Protein AF-A0A4W3HAQ9-F1 (afdb_monomer)

Sequence (100 aa):
MSPTLHTVPSVSLSLTLLCLSLGALVTQRPRTVTAREGETVTLRCYQNNTKYEAMLWYLQPHQGGLTLIGYGSYSNELSTVYEDKFKSGNAFQMHLYSYL

Nearest PDB structures (foldseek):
  2wbj-assembly1_D  TM=7.819E-01  e=1.281E-01  Homo sapiens
  8ftt-assembly4_D  TM=7.403E-01  e=3.102E-01  synthetic construct
  8ftt-assembly2_B  TM=8.022E-01  e=6.215E-01  synthetic construct
  9g13-assembly1_C  TM=7.287E-01  e=5.142E-01  Lama glama
  8ftt-assembly3_C  TM=6.255E-01  e=3.749E-01  synthetic construct

pLDDT: mean 74.49, std 15.24, range [39.72, 94.31]

Mean predicted aligned error: 12.66 Å

Foldseek 3Di:
DDDDDDDDPPPPPPPPPPPPDPDWDKDKPPPDDDDDPQDADEIEIETADPVDQKDWDWDDDPPGDTDTQWMWGPDVDTDIGGDPVNPPHSHYDYHYDYDD

Structure (mmCIF, N/CA/C/O backbone):
data_AF-A0A4W3HAQ9-F1
#
_entry.id   AF-A0A4W3HAQ9-F1
#
loop_
_atom_site.group_PDB
_atom_site.id
_atom_site.type_symbol
_atom_site.label_atom_id
_atom_site.label_alt_id
_atom_site.label_comp_id
_atom_site.label_asym_id
_atom_site.label_entity_id
_atom_site.label_seq_id
_atom_site.pdbx_PDB_ins_code
_atom_site.Cartn_x
_atom_site.Cartn_y
_atom_site.Cartn_z
_atom_site.occupancy
_atom_site.B_iso_or_equiv
_atom_site.auth_seq_id
_atom_site.auth_comp_id
_atom_site.auth_asym_id
_atom_site.auth_atom_id
_atom_site.pdbx_PDB_model_num
ATOM 1 N N . MET A 1 1 ? -42.503 -4.721 -62.089 1.00 39.72 1 MET A N 1
ATOM 2 C CA . MET A 1 1 ? -41.027 -4.819 -62.143 1.00 39.72 1 MET A CA 1
ATOM 3 C C . MET A 1 1 ? -40.469 -3.785 -61.175 1.00 39.72 1 MET A C 1
ATOM 5 O O . MET A 1 1 ? -40.942 -2.658 -61.183 1.00 39.72 1 MET A O 1
ATOM 9 N N . SER A 1 2 ? -39.625 -4.241 -60.251 1.00 40.38 2 SER A N 1
ATOM 10 C CA . SER A 1 2 ? -39.275 -3.632 -58.956 1.00 40.38 2 SER A CA 1
ATOM 11 C C . SER A 1 2 ? -38.410 -2.364 -59.041 1.00 40.38 2 SER A C 1
ATOM 13 O O . SER A 1 2 ? -37.619 -2.260 -59.976 1.00 40.38 2 SER A O 1
ATOM 15 N N . PRO A 1 3 ? -38.457 -1.446 -58.053 1.00 44.6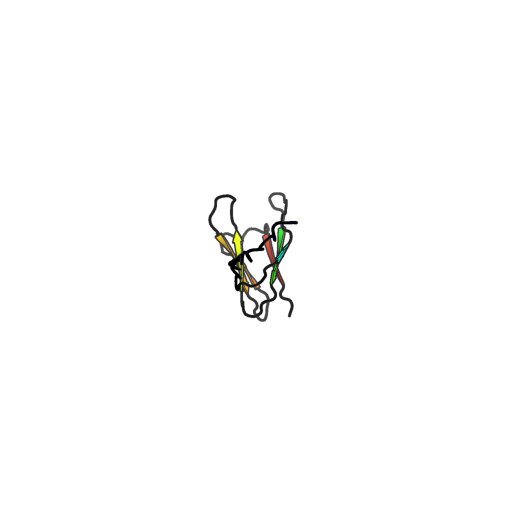9 3 PRO A N 1
ATOM 16 C CA . PRO A 1 3 ? -37.428 -0.425 -57.908 1.00 44.69 3 PRO A CA 1
ATO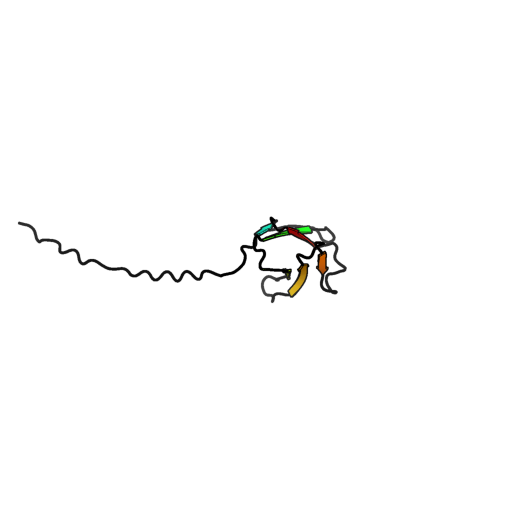M 17 C C . PRO A 1 3 ? -36.175 -1.043 -57.268 1.00 44.69 3 PRO A C 1
ATOM 19 O O . PRO A 1 3 ? -36.255 -1.761 -56.269 1.00 44.69 3 PRO A O 1
ATOM 22 N N . THR A 1 4 ? -35.012 -0.794 -57.863 1.00 49.53 4 THR A N 1
ATOM 23 C CA . THR A 1 4 ? -33.710 -1.217 -57.344 1.00 49.53 4 THR A CA 1
ATOM 24 C C . THR A 1 4 ? -33.334 -0.380 -56.122 1.00 49.53 4 THR A C 1
ATOM 26 O O . THR A 1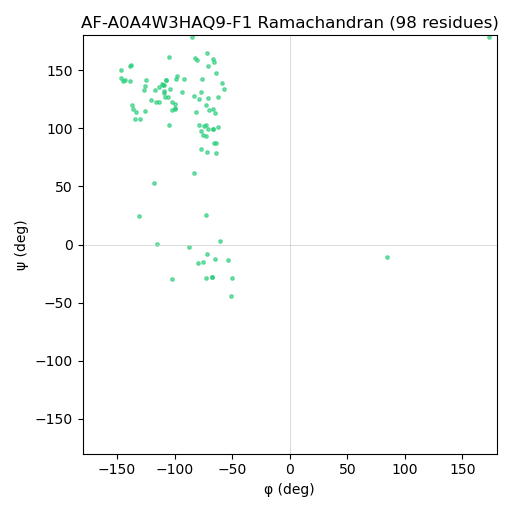 4 ? -33.219 0.842 -56.194 1.00 49.53 4 THR A O 1
ATOM 29 N N . LEU A 1 5 ? -33.146 -1.050 -54.984 1.00 45.94 5 LEU A N 1
ATOM 30 C CA . LEU A 1 5 ? -32.665 -0.454 -53.742 1.00 45.94 5 LEU A CA 1
ATOM 31 C C . LEU A 1 5 ? -31.171 -0.133 -53.892 1.00 45.94 5 LEU A C 1
ATOM 33 O O . LEU A 1 5 ? -30.333 -1.030 -53.825 1.00 45.94 5 LEU A O 1
ATOM 37 N N . HIS A 1 6 ? -30.831 1.136 -54.112 1.00 44.00 6 HIS A N 1
ATOM 38 C CA . HIS A 1 6 ? -29.443 1.584 -54.049 1.00 44.00 6 HIS A CA 1
ATOM 39 C C . HIS A 1 6 ? -29.040 1.751 -52.581 1.00 44.00 6 HIS A C 1
ATOM 41 O O . HIS A 1 6 ? -29.414 2.714 -51.913 1.00 44.00 6 HIS A O 1
ATOM 47 N N . THR A 1 7 ? -28.291 0.777 -52.071 1.00 50.41 7 THR A N 1
ATOM 48 C CA . THR A 1 7 ? -27.615 0.825 -50.775 1.00 50.41 7 THR A CA 1
ATOM 49 C C . THR A 1 7 ? -26.547 1.917 -50.796 1.00 50.41 7 THR A C 1
ATOM 51 O O . THR A 1 7 ? -25.550 1.816 -51.506 1.00 50.41 7 THR A O 1
ATOM 54 N N . VAL A 1 8 ? -26.741 2.971 -50.003 1.00 57.47 8 VAL A N 1
ATOM 55 C CA . VAL A 1 8 ? -25.684 3.945 -49.703 1.00 57.47 8 VAL A CA 1
ATOM 56 C C . VAL A 1 8 ? -24.782 3.322 -48.630 1.00 57.47 8 VAL A C 1
ATOM 58 O O . VAL A 1 8 ? -25.304 2.925 -47.586 1.00 57.47 8 VAL A O 1
ATOM 61 N N . PRO A 1 9 ? -23.456 3.203 -48.822 1.00 48.59 9 PRO A N 1
ATOM 62 C CA . PRO A 1 9 ? -22.587 2.700 -47.770 1.00 48.59 9 PRO A CA 1
ATOM 63 C C . PRO A 1 9 ? -22.419 3.799 -46.716 1.00 48.59 9 PRO A C 1
ATOM 65 O O . PRO A 1 9 ? -21.673 4.757 -46.909 1.00 48.59 9 PRO A O 1
ATOM 68 N N . SER A 1 10 ? -23.132 3.689 -45.593 1.00 58.28 10 SER A N 1
ATOM 69 C CA . SER A 1 10 ? -22.869 4.539 -44.433 1.00 58.28 10 SER A CA 1
ATOM 70 C C . SER A 1 10 ? -21.546 4.100 -43.806 1.00 58.28 10 SER A C 1
ATOM 72 O O . SER A 1 10 ? -21.488 3.113 -43.070 1.00 58.28 10 SER A O 1
ATOM 74 N N . VAL A 1 11 ? -20.465 4.814 -44.103 1.00 54.28 11 VAL A N 1
ATOM 75 C CA . VAL A 1 11 ? -19.197 4.635 -43.394 1.00 54.28 11 VAL A CA 1
ATOM 76 C C . VAL A 1 11 ? -19.352 5.299 -42.027 1.00 54.28 11 VAL A C 1
ATOM 78 O O . VAL A 1 11 ? -19.184 6.506 -41.883 1.00 54.28 11 VAL A O 1
ATOM 81 N N . SER A 1 12 ? -19.736 4.518 -41.017 1.00 64.12 12 SER A N 1
ATOM 82 C CA . SER A 1 12 ? -19.685 4.972 -39.628 1.00 64.12 12 SER A CA 1
ATOM 83 C C . SER A 1 12 ? -18.234 4.901 -39.159 1.00 64.12 12 SER A C 1
ATOM 85 O O . SER A 1 12 ? -17.731 3.838 -38.797 1.00 64.12 12 SER A O 1
ATOM 87 N N . LEU A 1 13 ? -17.539 6.038 -39.200 1.00 46.25 13 LEU A N 1
ATOM 88 C CA . LEU A 1 13 ? -16.224 6.178 -38.587 1.00 46.25 13 LEU A CA 1
ATOM 89 C C . LEU A 1 13 ? -16.425 6.339 -37.072 1.00 46.25 13 LEU A C 1
ATOM 91 O O . LEU A 1 13 ? -16.486 7.445 -36.540 1.00 46.25 13 LEU A O 1
ATOM 95 N N . SER A 1 14 ? -16.604 5.220 -36.373 1.00 62.75 14 SER A N 1
ATOM 96 C CA . SER A 1 14 ? -16.657 5.216 -34.912 1.00 62.75 14 SER A CA 1
ATOM 97 C C . SER A 1 14 ? -15.244 5.441 -34.377 1.00 62.75 14 SER A C 1
ATOM 99 O O . SER A 1 14 ? -14.463 4.502 -34.244 1.00 62.75 14 SER A O 1
ATOM 101 N N . LEU A 1 15 ? -14.890 6.698 -34.102 1.00 52.69 15 LEU A N 1
ATOM 102 C CA . LEU A 1 15 ? -13.657 7.045 -33.401 1.00 52.69 15 LEU A CA 1
ATOM 103 C C . LEU A 1 15 ? -13.813 6.648 -31.926 1.00 52.69 15 LEU A C 1
ATOM 105 O O . LEU A 1 15 ? -14.121 7.474 -31.068 1.00 52.69 15 LEU A O 1
ATOM 109 N N . THR A 1 16 ? -13.644 5.363 -31.617 1.00 60.09 16 THR A N 1
ATOM 110 C CA . THR A 1 16 ? -13.451 4.923 -30.235 1.00 60.09 16 THR A CA 1
ATOM 111 C C . THR A 1 16 ? -12.111 5.469 -29.773 1.00 60.09 16 THR A C 1
ATOM 113 O O . THR A 1 16 ? -11.061 4.914 -30.101 1.00 60.09 16 THR A O 1
ATOM 116 N N . LEU A 1 17 ? -12.145 6.582 -29.039 1.00 57.75 17 LEU A N 1
ATOM 117 C CA . LEU A 1 17 ? -10.997 7.093 -28.308 1.00 57.75 17 LEU A CA 1
ATOM 118 C C . LEU A 1 17 ? -10.643 6.058 -27.233 1.00 57.75 17 LEU A C 1
ATOM 120 O O . LEU A 1 17 ? -11.137 6.097 -26.108 1.00 57.75 17 LEU A O 1
ATOM 124 N N . LEU A 1 18 ? -9.820 5.081 -27.606 1.00 57.72 18 LEU A N 1
ATOM 125 C CA . LEU A 1 18 ? -9.122 4.223 -26.666 1.00 57.72 18 LEU A CA 1
ATOM 126 C C . LEU A 1 18 ? -8.147 5.127 -25.914 1.00 57.72 18 LEU A C 1
ATOM 128 O O . LEU A 1 18 ? -6.997 5.293 -26.314 1.00 57.72 18 LEU A O 1
ATOM 132 N N . CYS A 1 19 ? -8.618 5.738 -24.826 1.00 55.31 19 CYS A N 1
ATOM 133 C CA . CYS A 1 19 ? -7.744 6.232 -23.773 1.00 55.31 19 CYS A CA 1
ATOM 134 C C . CYS A 1 19 ? -7.040 5.016 -23.160 1.00 55.31 19 CYS A C 1
ATOM 136 O O . CYS A 1 19 ? -7.438 4.498 -22.119 1.00 55.31 19 CYS A O 1
ATOM 138 N N . LEU A 1 20 ? -6.014 4.523 -23.851 1.00 58.69 20 LEU A N 1
ATOM 139 C CA . LEU A 1 20 ? -5.062 3.567 -23.320 1.00 58.69 20 LEU A CA 1
ATOM 140 C C . LEU A 1 20 ? -4.288 4.309 -22.234 1.00 58.69 20 LEU A C 1
ATOM 142 O O . LEU A 1 20 ? -3.401 5.108 -22.527 1.00 58.69 20 LEU A O 1
ATOM 146 N N . SER A 1 21 ? -4.652 4.101 -20.971 1.00 61.72 21 SER A N 1
ATOM 147 C CA . SER A 1 21 ? -3.801 4.538 -19.873 1.00 61.72 21 SER A CA 1
ATOM 148 C C . SER A 1 21 ? -2.515 3.703 -19.916 1.00 61.72 21 SER A C 1
ATOM 150 O O . SER A 1 21 ? -2.547 2.486 -19.760 1.00 61.72 21 SER A O 1
ATOM 152 N N . LEU A 1 22 ? -1.360 4.343 -20.136 1.00 65.69 22 LEU A N 1
ATOM 153 C CA . LEU A 1 22 ? -0.031 3.699 -20.143 1.00 65.69 22 LEU A CA 1
ATOM 154 C C . LEU A 1 22 ? 0.462 3.299 -18.728 1.00 65.69 22 LEU A C 1
ATOM 156 O O . LEU A 1 22 ? 1.664 3.236 -18.474 1.00 65.69 22 LEU A O 1
ATOM 160 N N . GLY A 1 23 ? -0.448 3.073 -17.778 1.00 74.50 23 GLY A N 1
ATOM 161 C CA . GLY A 1 23 ? -0.106 2.735 -16.395 1.00 74.50 23 GLY A CA 1
ATOM 162 C C . GLY A 1 23 ? 0.204 1.250 -16.200 1.00 74.50 23 GLY A C 1
ATOM 163 O O . GLY A 1 23 ? -0.206 0.404 -16.995 1.00 74.50 23 GLY A O 1
ATOM 164 N N . ALA A 1 24 ? 0.897 0.910 -15.108 1.00 82.00 24 ALA A N 1
ATOM 165 C CA . ALA A 1 24 ? 0.933 -0.475 -14.644 1.00 82.00 24 ALA A CA 1
ATOM 166 C C . ALA A 1 24 ? -0.485 -0.969 -14.340 1.00 82.00 24 ALA A C 1
ATOM 168 O O . ALA A 1 24 ? -1.281 -0.265 -13.716 1.00 82.00 24 ALA A O 1
ATOM 169 N N . LEU A 1 25 ? -0.776 -2.213 -14.723 1.00 86.19 25 LEU A N 1
ATOM 170 C CA . LEU A 1 25 ? -1.948 -2.900 -14.205 1.00 86.19 25 LEU A CA 1
ATOM 171 C C . LEU A 1 25 ? -1.701 -3.231 -12.731 1.00 86.19 25 LEU A C 1
ATOM 173 O O . LEU A 1 25 ? -0.823 -4.031 -12.405 1.00 86.19 25 LEU A O 1
ATOM 177 N N . VAL A 1 26 ? -2.501 -2.626 -11.859 1.00 85.44 26 VAL A N 1
ATOM 178 C CA . VAL A 1 26 ? -2.435 -2.814 -10.411 1.00 85.44 26 VAL A CA 1
ATOM 179 C C . VAL A 1 26 ? -3.648 -3.621 -9.954 1.00 85.44 26 VAL A C 1
ATOM 181 O O . VAL A 1 26 ? -4.790 -3.273 -10.249 1.00 85.44 26 VAL A O 1
ATOM 184 N N . THR A 1 27 ? -3.413 -4.714 -9.229 1.00 89.19 27 THR A N 1
ATOM 185 C CA . THR A 1 27 ? -4.466 -5.561 -8.655 1.00 89.19 27 THR A CA 1
ATOM 186 C C . THR A 1 27 ? -4.395 -5.522 -7.136 1.00 89.19 27 THR A C 1
ATOM 188 O O . THR A 1 27 ? -3.388 -5.919 -6.559 1.00 89.19 27 THR A O 1
ATOM 191 N N . GLN A 1 28 ? -5.484 -5.118 -6.481 1.00 88.75 28 GLN A N 1
ATOM 192 C CA . GLN A 1 28 ? -5.596 -5.117 -5.020 1.00 88.75 28 GLN A CA 1
ATOM 193 C C . GLN A 1 28 ? -6.535 -6.219 -4.516 1.00 88.75 28 GLN A C 1
ATOM 195 O O . GLN A 1 28 ? -7.573 -6.502 -5.127 1.00 88.75 28 GLN A O 1
ATOM 200 N N . ARG A 1 29 ? -6.170 -6.854 -3.396 1.00 89.38 29 ARG A N 1
ATOM 201 C CA . ARG A 1 29 ? -6.976 -7.874 -2.710 1.00 89.38 29 ARG A CA 1
ATOM 202 C C . ARG A 1 29 ? -6.855 -7.764 -1.179 1.00 89.38 29 ARG A C 1
ATOM 204 O O . ARG A 1 29 ? -5.740 -7.596 -0.694 1.00 89.38 29 ARG A O 1
ATOM 211 N N . PRO A 1 30 ? -7.946 -7.981 -0.424 1.00 91.12 30 PRO A N 1
ATOM 212 C CA . PRO A 1 30 ? -9.331 -8.057 -0.901 1.00 91.12 30 PRO A CA 1
ATOM 213 C C . PRO A 1 30 ? -9.832 -6.703 -1.442 1.00 91.12 30 PRO A C 1
ATOM 215 O O . PRO A 1 30 ? -9.263 -5.660 -1.143 1.00 91.12 30 PRO A O 1
ATOM 218 N N . ARG A 1 31 ? -10.892 -6.719 -2.266 1.00 88.12 31 ARG A N 1
ATOM 219 C CA . ARG A 1 31 ? -11.527 -5.487 -2.794 1.00 88.12 31 ARG A CA 1
ATOM 220 C C . ARG A 1 31 ? -12.324 -4.736 -1.732 1.00 88.12 31 ARG A C 1
ATOM 222 O O . ARG A 1 31 ? -12.494 -3.527 -1.813 1.0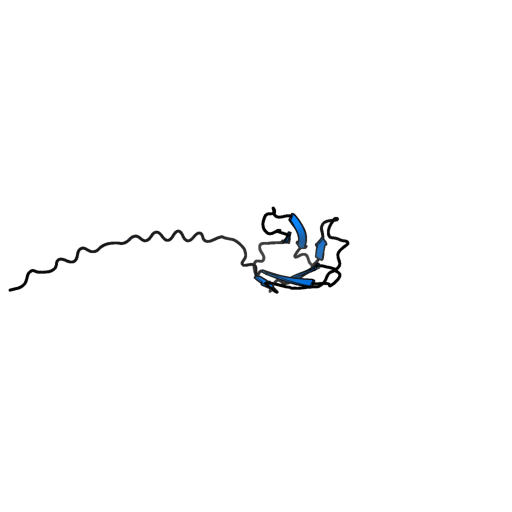0 88.12 31 ARG A O 1
ATOM 229 N N . THR A 1 32 ? -12.843 -5.475 -0.763 1.00 90.12 32 THR A N 1
ATOM 230 C CA . THR A 1 32 ? -13.626 -4.952 0.347 1.00 90.12 32 THR A CA 1
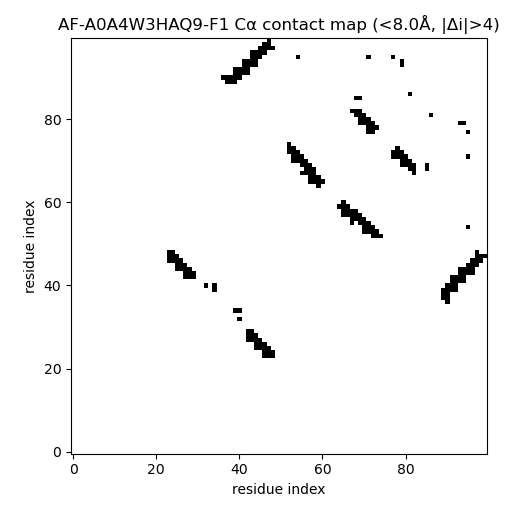ATOM 231 C C . THR A 1 32 ? -13.302 -5.796 1.561 1.00 90.12 32 THR A C 1
ATOM 233 O O . THR A 1 32 ? -13.133 -7.011 1.453 1.00 90.12 32 THR A O 1
ATOM 236 N N . VAL A 1 33 ? -13.192 -5.142 2.704 1.00 90.44 33 VAL A N 1
ATOM 237 C CA . VAL A 1 33 ? -12.912 -5.772 3.985 1.00 90.44 33 VAL A CA 1
ATOM 238 C C . VAL A 1 33 ? -13.779 -5.109 5.041 1.00 90.44 33 VAL A C 1
ATOM 240 O O . VAL A 1 33 ? -13.996 -3.899 5.007 1.00 90.44 33 VAL A O 1
ATOM 243 N N . THR A 1 34 ? -14.290 -5.915 5.960 1.00 91.44 34 THR A N 1
ATOM 244 C CA . THR A 1 34 ? -14.992 -5.453 7.152 1.00 91.44 34 THR A CA 1
ATOM 245 C C . THR A 1 34 ? -14.216 -5.987 8.339 1.00 91.44 34 THR A C 1
ATOM 247 O O . THR A 1 34 ? -13.975 -7.189 8.415 1.00 91.44 34 THR A O 1
ATOM 250 N N . ALA A 1 35 ? -13.797 -5.091 9.221 1.00 88.50 35 ALA A N 1
ATOM 251 C CA . ALA A 1 35 ? -13.015 -5.406 10.406 1.00 88.50 35 ALA A CA 1
ATOM 252 C C . ALA A 1 35 ? -13.541 -4.583 11.582 1.00 88.50 35 ALA A C 1
ATOM 254 O O . ALA A 1 35 ? -14.136 -3.516 11.389 1.00 88.50 35 ALA A O 1
ATOM 255 N N . ARG A 1 36 ? -13.352 -5.095 12.793 1.00 90.62 36 ARG A N 1
ATOM 256 C CA . ARG A 1 36 ? -13.647 -4.378 14.033 1.00 90.62 36 ARG A CA 1
ATOM 257 C C . ARG A 1 36 ? -12.506 -3.427 14.364 1.00 90.62 36 ARG A C 1
ATOM 259 O O . ARG A 1 36 ? -11.373 -3.596 13.917 1.00 90.62 36 ARG A O 1
ATOM 266 N N . GLU A 1 37 ? -12.809 -2.421 15.171 1.00 86.00 37 GLU A N 1
ATOM 267 C CA . GLU A 1 37 ? -11.777 -1.530 15.688 1.00 86.00 37 GLU A CA 1
ATOM 268 C C . GLU A 1 37 ? -10.712 -2.331 16.454 1.00 86.00 37 GLU A C 1
ATOM 270 O O . GLU A 1 37 ? -11.033 -3.221 17.242 1.00 86.00 37 GLU A O 1
ATOM 275 N N . GLY A 1 38 ? -9.440 -2.035 16.183 1.00 83.62 38 GLY A N 1
ATOM 276 C CA . GLY A 1 38 ? -8.295 -2.743 16.758 1.00 83.62 38 GLY A CA 1
ATOM 277 C C . GLY A 1 38 ? -7.882 -4.022 16.021 1.00 83.62 38 GLY A C 1
ATOM 278 O O . GLY A 1 38 ? -6.798 -4.535 16.295 1.00 83.62 38 GLY A O 1
ATOM 279 N N . GLU A 1 39 ? -8.676 -4.524 15.069 1.00 86.12 39 GLU A N 1
ATOM 280 C CA . GLU A 1 39 ? -8.268 -5.655 14.232 1.00 86.12 39 GLU A CA 1
ATOM 281 C C . GLU A 1 39 ? -7.273 -5.224 13.149 1.00 86.12 39 GLU A C 1
ATOM 283 O O . GLU A 1 39 ? -7.389 -4.161 12.535 1.00 86.12 39 GLU A O 1
ATOM 288 N N . THR A 1 40 ? -6.298 -6.091 12.886 1.00 84.81 40 THR A N 1
ATOM 289 C CA . THR A 1 40 ? -5.355 -5.925 11.781 1.00 84.81 40 THR A CA 1
ATOM 290 C C . THR A 1 40 ? -5.962 -6.431 10.483 1.00 84.81 40 THR A C 1
ATOM 292 O O . THR A 1 40 ? -6.381 -7.584 10.378 1.00 84.81 40 THR A O 1
ATOM 295 N N . VAL A 1 41 ? -5.925 -5.588 9.457 1.00 85.56 41 VAL A N 1
ATOM 296 C CA . VAL A 1 41 ? -6.309 -5.944 8.096 1.00 85.56 41 VAL A CA 1
ATOM 297 C C . VAL A 1 41 ? -5.078 -6.008 7.209 1.00 85.56 41 VAL A C 1
ATOM 299 O O . VAL A 1 41 ? -4.287 -5.071 7.160 1.00 85.56 41 VAL A O 1
ATOM 302 N N . THR A 1 42 ? -4.946 -7.078 6.429 1.00 86.25 42 THR A N 1
ATOM 303 C CA . THR A 1 42 ? -3.918 -7.162 5.387 1.00 86.25 42 THR A CA 1
ATOM 304 C C . THR A 1 42 ? -4.517 -6.843 4.022 1.00 86.25 42 THR A C 1
ATOM 306 O O . THR A 1 42 ? -5.364 -7.585 3.516 1.00 86.25 42 THR A O 1
ATOM 309 N N . LEU A 1 43 ? -4.028 -5.776 3.392 1.00 85.69 43 LEU A N 1
ATOM 310 C CA . LEU A 1 43 ? -4.291 -5.469 1.990 1.00 85.69 43 LEU A CA 1
ATOM 311 C C . LEU A 1 43 ? -3.056 -5.825 1.164 1.00 85.69 43 LEU A C 1
ATOM 313 O O . LEU A 1 43 ? -1.917 -5.509 1.511 1.00 85.69 43 LEU A O 1
ATOM 317 N N . ARG A 1 44 ? -3.289 -6.503 0.048 1.00 86.06 44 ARG A N 1
ATOM 318 C CA . ARG A 1 44 ? -2.247 -6.946 -0.873 1.00 86.06 44 ARG A CA 1
ATOM 319 C C . ARG A 1 44 ? -2.399 -6.207 -2.177 1.00 86.06 44 ARG A C 1
ATOM 321 O O . ARG A 1 44 ? -3.510 -6.100 -2.698 1.00 86.06 44 ARG A O 1
ATOM 328 N N . CYS A 1 45 ? -1.283 -5.740 -2.706 1.00 84.56 45 CYS A N 1
ATOM 329 C CA . CYS A 1 45 ? -1.241 -5.119 -4.012 1.00 84.56 45 CYS A CA 1
ATOM 330 C C . CYS A 1 45 ? -0.201 -5.816 -4.885 1.00 84.56 45 CYS A C 1
ATOM 332 O O . CYS A 1 45 ? 0.890 -6.162 -4.426 1.00 84.56 45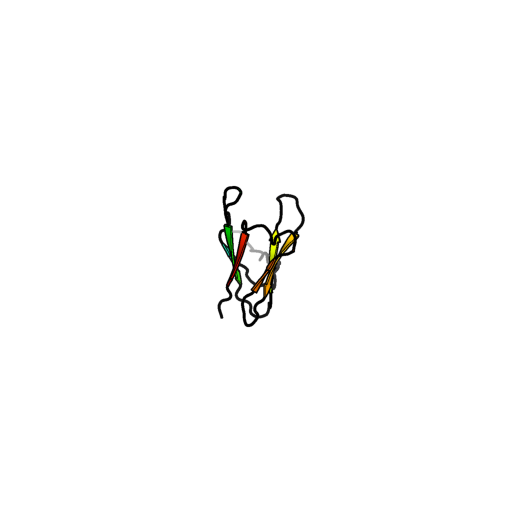 CYS A O 1
ATOM 334 N N . TYR A 1 46 ? -0.588 -6.050 -6.131 1.00 83.44 46 TYR A N 1
ATOM 335 C CA . TYR A 1 46 ? 0.172 -6.787 -7.125 1.00 83.44 46 TYR A CA 1
ATOM 336 C C . TYR A 1 46 ? 0.302 -5.931 -8.373 1.00 83.44 46 TYR A C 1
ATOM 338 O O . TYR A 1 46 ? -0.696 -5.398 -8.865 1.00 83.44 46 TYR A O 1
ATOM 346 N N . GLN A 1 47 ? 1.511 -5.845 -8.910 1.00 82.94 47 GLN A N 1
ATOM 347 C CA . GLN A 1 47 ? 1.767 -5.201 -10.191 1.00 82.94 47 GLN A CA 1
ATOM 348 C C . GLN A 1 47 ? 2.918 -5.929 -10.894 1.00 82.94 47 GLN A C 1
ATOM 350 O O . GLN A 1 47 ? 3.844 -6.401 -10.236 1.00 82.94 47 GLN A O 1
ATOM 355 N N . ASN A 1 48 ? 2.839 -6.058 -12.218 1.00 79.00 48 ASN A N 1
ATOM 356 C CA . ASN A 1 48 ? 3.841 -6.762 -13.028 1.00 79.00 48 ASN A CA 1
ATOM 357 C C . ASN A 1 48 ? 4.505 -5.808 -14.028 1.00 79.00 48 ASN A C 1
ATOM 359 O O . ASN A 1 48 ? 4.467 -6.014 -15.240 1.00 79.00 48 ASN A O 1
ATOM 363 N N . ASN A 1 49 ? 5.021 -4.689 -13.526 1.00 79.38 49 ASN A N 1
ATOM 364 C CA . ASN A 1 49 ? 5.763 -3.733 -14.327 1.00 79.38 49 ASN A CA 1
ATOM 365 C C . ASN A 1 49 ? 7.034 -3.316 -13.582 1.00 79.38 49 ASN A C 1
ATOM 367 O O . ASN A 1 49 ? 7.008 -2.575 -12.601 1.00 79.38 49 ASN A O 1
ATOM 371 N N . THR A 1 50 ? 8.165 -3.796 -14.085 1.00 77.31 50 THR A N 1
ATOM 372 C CA . THR A 1 50 ? 9.498 -3.577 -13.515 1.00 77.31 50 THR A CA 1
ATOM 373 C C . THR A 1 50 ? 10.016 -2.151 -13.696 1.00 77.31 50 THR A C 1
ATOM 375 O O . THR A 1 50 ? 11.035 -1.801 -13.113 1.00 77.31 50 THR A O 1
ATOM 378 N N . LYS A 1 51 ? 9.324 -1.305 -14.473 1.00 82.31 51 LYS A N 1
ATOM 379 C CA . LYS A 1 51 ? 9.688 0.111 -14.645 1.00 82.31 51 LYS A CA 1
ATOM 380 C C . LYS A 1 51 ? 9.335 0.973 -13.434 1.00 82.31 51 LYS A C 1
ATOM 382 O O . LYS A 1 51 ? 9.789 2.110 -13.364 1.00 82.31 51 LYS A O 1
ATOM 387 N N . TYR A 1 52 ? 8.492 0.479 -12.528 1.00 80.38 52 TYR A N 1
ATOM 388 C CA . TYR A 1 52 ? 8.107 1.207 -11.325 1.00 80.38 52 TYR A CA 1
ATOM 389 C C . TYR A 1 52 ? 8.869 0.661 -10.122 1.00 80.38 52 TYR A C 1
ATOM 391 O O . TYR A 1 52 ? 8.680 -0.483 -9.718 1.00 80.38 52 TYR A O 1
ATOM 399 N N . GLU A 1 53 ? 9.704 1.512 -9.538 1.00 80.94 53 GLU A N 1
ATOM 400 C CA . GLU A 1 53 ? 10.552 1.174 -8.389 1.00 80.94 53 GLU A CA 1
ATOM 401 C C . GLU A 1 53 ? 9.785 1.202 -7.064 1.00 80.94 53 GLU A C 1
ATOM 403 O O . GLU A 1 53 ? 10.234 0.636 -6.071 1.00 80.94 53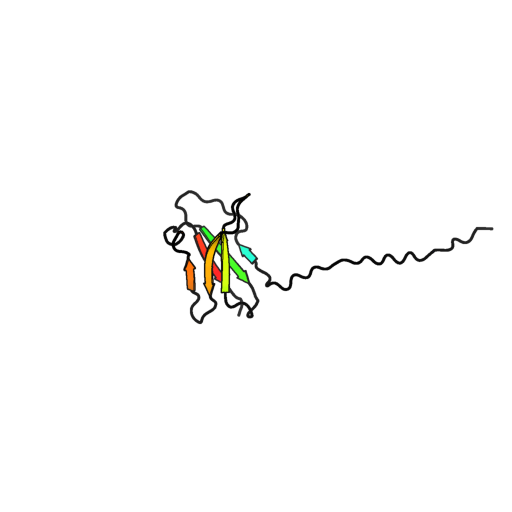 GLU A O 1
ATOM 408 N N . ALA A 1 54 ? 8.603 1.822 -7.046 1.00 81.62 54 ALA A N 1
ATOM 409 C CA . ALA A 1 54 ? 7.792 1.961 -5.850 1.00 81.62 54 ALA A CA 1
ATOM 410 C C . ALA A 1 54 ? 6.305 1.720 -6.118 1.00 81.62 54 ALA A C 1
ATOM 412 O O . ALA A 1 54 ? 5.790 1.944 -7.215 1.00 81.62 54 ALA A O 1
ATOM 413 N N . MET A 1 55 ? 5.602 1.306 -5.068 1.00 84.69 55 MET A N 1
ATOM 414 C CA . MET A 1 55 ? 4.152 1.187 -5.037 1.00 84.69 55 MET A CA 1
ATOM 415 C C . MET A 1 55 ? 3.609 1.976 -3.851 1.00 84.69 55 MET A C 1
ATOM 417 O O . MET A 1 55 ? 3.887 1.672 -2.691 1.00 84.69 55 MET A O 1
ATOM 421 N N . LEU A 1 56 ? 2.850 3.017 -4.175 1.00 87.69 56 LEU A N 1
ATOM 422 C CA . LEU A 1 56 ? 2.295 3.966 -3.220 1.00 87.69 56 LEU A CA 1
ATOM 423 C C . LEU A 1 56 ? 0.905 3.509 -2.777 1.00 87.69 56 LEU A C 1
ATOM 425 O O . LEU A 1 56 ? 0.116 3.019 -3.588 1.00 87.69 56 LEU A O 1
ATOM 429 N N . TRP A 1 57 ? 0.587 3.718 -1.506 1.00 88.94 57 TRP A N 1
ATOM 430 C CA . TRP A 1 57 ? -0.721 3.427 -0.943 1.00 88.94 57 TRP A CA 1
ATOM 431 C C . TRP A 1 57 ? -1.385 4.705 -0.456 1.00 88.94 57 TRP A C 1
ATOM 433 O O . TRP A 1 57 ? -0.784 5.503 0.263 1.00 88.94 57 TRP A O 1
ATOM 443 N N . TYR A 1 58 ? -2.652 4.872 -0.821 1.00 90.44 58 TYR A N 1
ATOM 444 C CA . TYR A 1 58 ? -3.445 6.042 -0.475 1.00 90.44 58 TYR A CA 1
ATOM 445 C C . TYR A 1 58 ? -4.732 5.636 0.235 1.00 90.4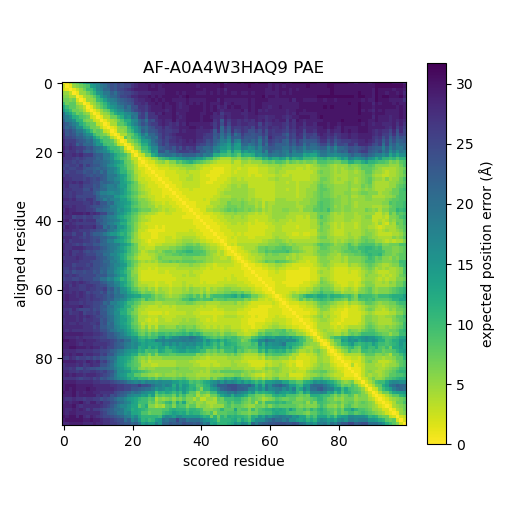4 58 TYR A C 1
ATOM 447 O O . TYR A 1 58 ? -5.390 4.669 -0.148 1.00 90.44 58 TYR A O 1
ATOM 455 N N . LEU A 1 59 ? -5.110 6.423 1.237 1.00 89.56 59 LEU A N 1
ATOM 456 C CA . LEU A 1 59 ? -6.432 6.402 1.844 1.00 89.56 59 LEU A CA 1
ATOM 457 C C . LEU A 1 59 ? -7.309 7.447 1.154 1.00 89.56 59 LEU A C 1
ATOM 459 O O . LEU A 1 59 ? -6.905 8.606 1.023 1.00 89.56 59 LEU A O 1
ATOM 463 N N . GLN A 1 60 ? -8.517 7.043 0.759 1.00 91.88 60 GLN A N 1
ATOM 464 C CA . GLN A 1 60 ? -9.522 7.938 0.193 1.00 91.88 60 GLN A CA 1
ATOM 465 C C . GLN A 1 60 ? -10.876 7.758 0.894 1.00 91.88 60 GLN A C 1
ATOM 467 O O . GLN A 1 60 ? -11.553 6.751 0.681 1.00 91.88 60 GLN A O 1
ATOM 472 N N . PRO A 1 61 ? -11.304 8.722 1.721 1.00 90.31 61 PRO A N 1
ATOM 473 C CA . PRO A 1 61 ? -12.680 8.784 2.210 1.00 90.31 61 PRO A CA 1
ATOM 474 C C . PRO A 1 61 ? -13.673 9.052 1.065 1.00 90.31 61 PRO A C 1
ATOM 476 O O . PRO A 1 61 ? -13.304 9.665 0.067 1.00 90.31 61 PRO A O 1
ATOM 479 N N . HIS A 1 62 ? -14.949 8.681 1.233 1.00 87.62 62 HIS A N 1
ATOM 480 C CA . HIS A 1 62 ? -16.007 8.793 0.204 1.00 87.62 62 HIS A CA 1
ATOM 481 C C . HIS A 1 62 ? -16.117 10.179 -0.472 1.00 87.62 62 HIS A C 1
ATOM 483 O O . HIS A 1 62 ? -16.516 10.272 -1.627 1.00 87.62 62 HIS A O 1
ATOM 489 N N . GLN A 1 63 ? -15.750 11.256 0.227 1.00 89.19 63 GLN A N 1
ATOM 490 C CA . GLN A 1 63 ? -15.718 12.627 -0.308 1.00 89.19 63 GLN A CA 1
ATOM 491 C C . GLN A 1 63 ? -14.393 13.345 -0.001 1.00 89.19 63 GLN A C 1
ATOM 493 O O . GLN A 1 63 ? -14.343 14.569 0.090 1.00 89.19 63 GLN A O 1
ATOM 498 N N . GLY A 1 64 ? -13.320 12.582 0.214 1.00 91.00 64 GLY A N 1
ATOM 499 C CA . GLY A 1 64 ? 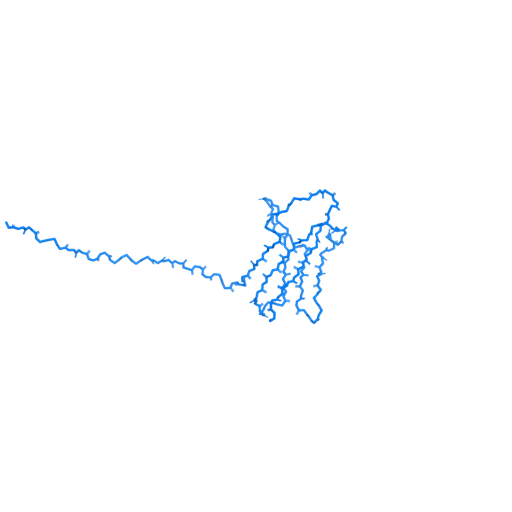-12.009 13.104 0.586 1.00 91.00 64 GLY A CA 1
ATOM 500 C C . GLY A 1 64 ? -11.000 13.091 -0.560 1.00 91.00 64 GLY A C 1
ATOM 501 O O . GLY A 1 64 ? -11.134 12.364 -1.547 1.00 91.00 64 GLY A O 1
ATOM 502 N N . GLY A 1 65 ? -9.945 13.886 -0.388 1.00 94.31 65 GLY A N 1
ATOM 503 C CA . GLY A 1 65 ? -8.741 13.789 -1.206 1.00 94.31 65 GLY A CA 1
ATOM 504 C C . GLY A 1 65 ? -7.922 12.538 -0.881 1.00 94.31 65 GLY A C 1
ATOM 505 O O . GLY A 1 65 ? -8.102 11.899 0.159 1.00 94.31 65 GLY A O 1
ATOM 506 N N . LEU A 1 66 ? -6.989 12.211 -1.774 1.00 93.69 66 LEU A N 1
ATOM 507 C CA . LEU A 1 66 ? -6.026 11.136 -1.556 1.00 93.69 66 LEU A CA 1
ATOM 508 C C . LEU A 1 66 ? -5.017 11.550 -0.484 1.00 93.69 66 LEU A C 1
ATOM 510 O O . LEU A 1 66 ? -4.358 12.581 -0.603 1.00 93.69 66 LEU A O 1
ATOM 514 N N . THR A 1 67 ? -4.870 10.721 0.545 1.00 93.06 67 THR A N 1
ATOM 515 C CA . THR A 1 67 ? -3.833 10.882 1.569 1.00 93.06 67 THR A CA 1
ATOM 516 C C . THR A 1 67 ? -2.855 9.724 1.478 1.00 93.06 67 THR A C 1
ATOM 518 O O . THR A 1 67 ? -3.272 8.575 1.597 1.00 93.06 67 THR A O 1
ATOM 521 N N . LEU A 1 68 ? -1.567 10.012 1.276 1.00 91.19 68 LEU A N 1
ATOM 522 C CA . LEU A 1 68 ? -0.523 8.986 1.292 1.00 91.19 68 LEU A CA 1
ATOM 523 C C . LEU A 1 68 ? -0.470 8.347 2.686 1.00 91.19 68 LEU A C 1
ATOM 525 O O . LEU A 1 68 ? -0.386 9.067 3.684 1.00 91.19 68 LEU A O 1
ATOM 529 N N . ILE A 1 69 ? -0.560 7.016 2.745 1.00 89.81 69 ILE A N 1
ATOM 530 C CA . ILE A 1 69 ? -0.430 6.246 3.994 1.00 89.81 69 ILE A CA 1
ATOM 531 C C . ILE A 1 69 ? 0.941 5.588 4.126 1.00 89.81 69 ILE A C 1
ATOM 533 O O . ILE A 1 69 ? 1.452 5.424 5.233 1.00 89.81 69 ILE A O 1
ATOM 537 N N . GLY A 1 70 ? 1.547 5.248 2.993 1.00 88.12 70 GLY A N 1
ATOM 538 C CA . GLY A 1 70 ? 2.859 4.637 2.932 1.00 88.12 70 GLY A CA 1
ATOM 539 C C . GLY A 1 70 ? 3.211 4.206 1.518 1.00 88.12 70 GLY A C 1
ATOM 540 O O . GLY A 1 70 ? 2.420 4.345 0.581 1.00 88.12 70 GLY A O 1
ATOM 541 N N . TYR A 1 71 ? 4.404 3.657 1.370 1.00 86.00 71 TYR A N 1
ATOM 542 C CA . TYR A 1 71 ? 4.905 3.149 0.106 1.00 86.00 71 TYR A CA 1
ATOM 543 C C . TYR A 1 71 ? 5.796 1.937 0.331 1.00 86.00 71 TYR A C 1
ATOM 545 O O . TYR A 1 71 ? 6.445 1.801 1.366 1.00 86.00 71 TYR A O 1
ATOM 553 N N . GLY A 1 72 ? 5.820 1.049 -0.652 1.00 82.19 72 GLY A N 1
ATOM 554 C CA . GLY A 1 72 ? 6.833 0.012 -0.746 1.00 82.19 72 GLY A CA 1
ATOM 555 C C . GLY A 1 72 ? 7.811 0.313 -1.859 1.00 82.19 72 GLY A C 1
ATOM 556 O O . GLY A 1 72 ? 7.388 0.785 -2.914 1.00 82.19 72 GLY A O 1
ATOM 557 N N . SER A 1 73 ? 9.085 0.016 -1.631 1.00 78.44 73 SER A N 1
ATOM 558 C CA . SER A 1 73 ? 10.123 0.072 -2.660 1.00 78.44 73 SER A CA 1
ATOM 559 C C . SER A 1 73 ? 10.570 -1.339 -3.034 1.00 78.44 73 SER A C 1
ATOM 561 O O . SER A 1 73 ? 10.760 -2.187 -2.160 1.00 78.44 73 SER A O 1
ATOM 563 N N . TYR A 1 74 ? 10.746 -1.590 -4.330 1.00 72.94 74 TYR A N 1
ATOM 564 C CA . TYR A 1 74 ? 11.354 -2.812 -4.850 1.00 72.94 74 TYR A CA 1
ATOM 565 C C . TYR A 1 74 ? 12.886 -2.679 -4.807 1.00 72.94 74 TYR A C 1
ATOM 567 O O . TYR A 1 74 ? 13.549 -2.689 -5.841 1.00 72.94 74 TYR A O 1
ATOM 575 N N . SER A 1 75 ? 13.463 -2.509 -3.615 1.00 66.00 75 SER A N 1
ATOM 576 C CA . SER A 1 75 ? 14.901 -2.712 -3.418 1.00 66.00 75 SER A CA 1
ATOM 577 C C . SER A 1 75 ? 15.192 -4.199 -3.169 1.00 66.00 75 SER A C 1
ATOM 579 O O . SER A 1 75 ? 14.291 -5.038 -3.123 1.00 66.00 75 SER A O 1
ATOM 581 N N . ASN A 1 76 ? 16.467 -4.545 -3.008 1.00 56.88 76 ASN A N 1
ATOM 582 C CA . ASN A 1 76 ? 16.944 -5.880 -2.630 1.00 56.88 76 ASN A CA 1
ATOM 583 C C . ASN A 1 76 ? 16.308 -6.444 -1.338 1.00 56.88 76 ASN A C 1
ATOM 585 O O . ASN A 1 76 ? 16.413 -7.643 -1.092 1.00 56.88 76 ASN A O 1
ATOM 589 N N . GLU A 1 77 ? 15.625 -5.613 -0.550 1.00 65.12 77 GLU A N 1
ATOM 590 C CA . GLU A 1 77 ? 14.806 -6.004 0.592 1.00 65.12 77 GLU A CA 1
ATOM 591 C C . GLU A 1 77 ? 13.464 -5.266 0.511 1.00 65.12 77 GLU A C 1
ATOM 593 O O . GLU A 1 77 ? 13.413 -4.039 0.604 1.00 65.12 77 GLU A O 1
ATOM 598 N N . LEU A 1 78 ? 12.364 -6.002 0.314 1.00 66.56 78 LEU A N 1
ATOM 599 C CA . LEU A 1 78 ? 11.035 -5.403 0.220 1.00 66.56 78 LEU A CA 1
ATOM 600 C C . LEU A 1 78 ? 10.676 -4.712 1.542 1.00 66.56 78 LEU A C 1
ATOM 602 O O . LEU A 1 78 ? 10.251 -5.360 2.498 1.00 66.56 78 LEU A O 1
ATOM 606 N N . SER A 1 79 ? 10.806 -3.389 1.579 1.00 69.06 79 SER A N 1
ATOM 607 C CA . SER A 1 79 ? 10.485 -2.573 2.747 1.00 69.06 79 SER A CA 1
ATOM 608 C C . SER A 1 79 ? 9.230 -1.750 2.482 1.00 69.06 79 SER A C 1
ATOM 610 O O . SER A 1 79 ? 9.089 -1.103 1.443 1.00 69.06 79 SER A O 1
ATOM 612 N N . THR A 1 80 ? 8.288 -1.804 3.425 1.00 76.44 80 THR A N 1
ATOM 613 C CA . THR A 1 80 ? 7.114 -0.926 3.440 1.00 76.44 80 THR A CA 1
ATOM 614 C C . THR A 1 80 ? 7.347 0.168 4.467 1.00 76.44 80 THR A C 1
ATOM 616 O O . THR A 1 80 ? 7.563 -0.119 5.644 1.00 76.44 80 THR A O 1
ATOM 619 N N . VAL A 1 81 ? 7.289 1.418 4.023 1.00 84.12 81 VAL A N 1
ATOM 620 C CA . VAL A 1 81 ? 7.437 2.607 4.859 1.00 84.12 81 VAL A CA 1
ATOM 621 C C . VAL A 1 81 ? 6.067 3.246 5.039 1.00 84.12 81 VAL A C 1
ATOM 623 O O . VAL A 1 81 ? 5.381 3.531 4.060 1.00 84.12 81 VAL A O 1
ATOM 626 N N . TYR A 1 82 ? 5.673 3.479 6.290 1.00 86.75 82 TYR A N 1
ATOM 627 C CA . TYR A 1 82 ? 4.451 4.208 6.634 1.00 86.75 82 TYR A CA 1
ATOM 628 C C . TYR A 1 82 ? 4.769 5.669 6.950 1.00 86.75 82 TYR A C 1
ATOM 630 O O . TYR A 1 82 ? 5.796 5.967 7.567 1.00 86.75 82 TYR A O 1
ATOM 638 N N . GLU A 1 83 ? 3.861 6.569 6.579 1.00 87.62 83 GLU A N 1
ATOM 639 C CA . GLU A 1 83 ? 3.903 7.963 7.030 1.00 87.62 83 GLU A CA 1
ATOM 640 C C . GLU A 1 83 ? 3.716 8.032 8.553 1.00 87.62 83 GLU A C 1
ATOM 642 O O . GLU A 1 83 ? 2.984 7.223 9.126 1.00 87.62 83 GLU A O 1
ATOM 647 N N . ASP A 1 84 ? 4.336 9.010 9.220 1.00 85.44 84 ASP A N 1
ATOM 648 C CA . ASP A 1 84 ? 4.422 9.073 10.692 1.00 85.44 84 ASP A CA 1
ATOM 649 C C . ASP A 1 84 ? 3.071 8.917 11.401 1.00 85.44 84 ASP A C 1
ATOM 651 O O . ASP A 1 84 ? 2.937 8.134 12.342 1.00 85.44 84 ASP A O 1
ATOM 655 N N . LYS A 1 85 ? 2.041 9.597 10.891 1.00 83.06 85 LYS A N 1
ATOM 656 C CA . LYS A 1 85 ? 0.665 9.545 11.414 1.00 83.06 85 LYS A CA 1
ATOM 657 C C . LYS A 1 85 ? -0.021 8.178 11.283 1.00 83.06 85 LYS A C 1
ATOM 659 O O . LYS A 1 85 ? -1.070 7.977 11.884 1.00 83.06 85 LYS A O 1
ATOM 664 N N . PHE A 1 86 ? 0.546 7.258 10.505 1.00 80.31 86 PHE A N 1
ATOM 665 C CA . PHE A 1 86 ? 0.024 5.908 10.280 1.00 80.31 86 PHE A CA 1
ATOM 666 C C . PHE A 1 86 ? 0.946 4.803 10.818 1.00 80.31 86 PHE A C 1
ATOM 668 O O . PHE A 1 86 ? 0.588 3.632 10.735 1.00 80.31 86 PHE A O 1
ATOM 675 N N . LYS A 1 87 ? 2.092 5.143 11.429 1.00 78.00 87 LYS A N 1
ATOM 676 C CA . LYS A 1 87 ? 3.015 4.158 12.026 1.00 78.00 87 LYS A CA 1
ATOM 677 C C . LYS A 1 87 ? 2.447 3.449 13.259 1.00 78.00 87 LYS A C 1
ATOM 679 O O . LYS A 1 87 ? 2.854 2.331 13.550 1.00 78.00 87 LYS A O 1
ATOM 684 N N . SER A 1 88 ? 1.539 4.087 14.000 1.00 66.69 88 SER A N 1
ATOM 685 C CA . SER A 1 88 ? 1.026 3.573 15.281 1.00 66.69 88 SER A CA 1
ATOM 686 C C . SER A 1 88 ? -0.177 2.634 15.153 1.00 66.69 88 SER A C 1
ATOM 688 O O . SER A 1 88 ? -0.663 2.116 16.157 1.00 66.69 88 SER A O 1
ATOM 690 N N . GLY A 1 89 ? -0.674 2.404 13.936 1.00 56.91 89 GLY A N 1
ATOM 691 C CA . GLY A 1 89 ? -1.861 1.598 13.703 1.00 56.91 89 GLY A CA 1
ATOM 692 C C . GLY A 1 89 ? -1.509 0.227 13.152 1.00 56.91 89 GLY A C 1
ATOM 693 O O . GLY A 1 89 ? -1.349 0.079 11.946 1.00 56.91 89 GLY A O 1
ATOM 694 N N . ASN A 1 90 ? -1.559 -0.808 13.992 1.00 53.50 90 ASN A N 1
ATOM 695 C CA . ASN A 1 90 ? -1.598 -2.208 13.540 1.00 53.50 90 ASN A CA 1
ATOM 696 C C . ASN A 1 90 ? -2.834 -2.515 12.662 1.00 53.50 90 ASN A C 1
ATOM 698 O O . ASN A 1 90 ? -3.047 -3.661 12.290 1.00 53.50 90 ASN A O 1
ATOM 702 N N . ALA A 1 91 ? -3.678 -1.525 12.353 1.00 58.09 91 ALA A N 1
ATOM 703 C CA . ALA A 1 91 ? -4.926 -1.677 11.622 1.00 58.09 91 ALA A CA 1
ATOM 704 C C . ALA A 1 91 ? -4.721 -2.070 10.151 1.00 58.09 91 ALA A C 1
ATOM 706 O O . ALA A 1 91 ? -5.583 -2.739 9.585 1.00 58.09 91 ALA A O 1
ATOM 707 N N . PHE A 1 92 ? -3.590 -1.708 9.533 1.00 65.50 92 PHE A N 1
ATOM 708 C CA . PHE A 1 92 ? -3.346 -1.992 8.118 1.00 65.50 92 PHE A CA 1
ATOM 709 C C . PHE A 1 92 ? -1.928 -2.506 7.878 1.00 65.50 92 PHE A C 1
ATOM 711 O O . PHE A 1 92 ? -0.951 -1.789 8.065 1.00 65.50 92 PHE A O 1
ATOM 718 N N . GLN A 1 93 ? -1.827 -3.744 7.403 1.00 69.62 93 GLN A N 1
ATOM 719 C CA . GLN A 1 93 ? -0.613 -4.293 6.818 1.00 69.62 93 GLN A CA 1
ATOM 720 C C . GLN A 1 93 ? -0.712 -4.243 5.300 1.00 69.62 93 GLN A C 1
ATOM 722 O O . GLN A 1 93 ? -1.597 -4.848 4.690 1.00 69.62 93 GLN A O 1
ATOM 727 N N . MET A 1 94 ? 0.233 -3.540 4.690 1.00 70.94 94 MET A N 1
ATOM 728 C CA . MET A 1 94 ? 0.370 -3.458 3.244 1.00 70.94 94 MET A CA 1
ATOM 729 C C . MET A 1 94 ? 1.458 -4.426 2.798 1.00 70.94 94 MET A C 1
ATOM 731 O O . MET A 1 94 ? 2.612 -4.292 3.191 1.00 70.94 94 MET A O 1
ATOM 735 N N . HIS A 1 95 ? 1.086 -5.423 2.000 1.00 69.50 95 HIS A N 1
ATOM 736 C CA . HIS A 1 95 ? 2.043 -6.355 1.406 1.00 69.50 95 HIS A CA 1
ATOM 737 C C . HIS A 1 95 ? 2.138 -6.113 -0.095 1.00 69.50 95 HIS A C 1
ATOM 739 O O . HIS A 1 95 ? 1.122 -5.937 -0.780 1.00 69.50 95 HIS A O 1
ATOM 745 N N . LEU A 1 96 ? 3.368 -6.140 -0.599 1.00 65.38 96 LEU A N 1
ATOM 746 C CA . LEU A 1 96 ? 3.668 -5.934 -2.007 1.00 65.38 96 LEU A CA 1
ATOM 747 C C . LEU A 1 96 ? 4.161 -7.252 -2.593 1.00 65.38 96 LEU A C 1
ATOM 749 O O . LEU A 1 96 ? 4.945 -7.966 -1.971 1.00 65.38 96 LEU A O 1
ATOM 753 N N . TYR A 1 97 ? 3.703 -7.563 -3.796 1.00 66.62 97 TYR A N 1
ATOM 754 C CA . TYR A 1 97 ? 4.176 -8.719 -4.540 1.00 66.62 97 TYR A CA 1
ATOM 755 C C . TYR A 1 97 ? 4.390 -8.302 -5.997 1.00 66.62 97 TYR A C 1
ATOM 757 O O . TYR A 1 97 ? 3.443 -7.885 -6.671 1.00 66.62 97 TYR A O 1
ATOM 765 N N . SER A 1 98 ? 5.623 -8.431 -6.482 1.00 58.81 98 SER A N 1
ATOM 766 C CA . SER A 1 98 ? 5.937 -8.460 -7.911 1.00 58.81 98 SER A CA 1
ATOM 767 C C . SER A 1 98 ? 6.102 -9.916 -8.348 1.00 58.81 98 SER A C 1
ATOM 769 O O . SER A 1 98 ? 6.614 -10.745 -7.595 1.00 58.81 98 SER A O 1
ATOM 771 N N . TYR A 1 99 ? 5.646 -10.246 -9.555 1.00 52.78 99 TYR A N 1
ATOM 772 C CA . TYR A 1 99 ? 6.124 -11.452 -10.227 1.00 52.78 99 TYR A CA 1
ATOM 773 C C . TYR A 1 99 ? 7.458 -11.066 -10.871 1.00 52.78 99 TYR A C 1
ATOM 775 O O . TYR A 1 99 ? 7.479 -10.169 -11.712 1.00 52.78 99 TYR A O 1
ATOM 783 N N . LEU A 1 100 ? 8.557 -11.652 -10.394 1.00 50.00 100 LEU A N 1
ATOM 784 C CA . LEU A 1 100 ? 9.832 -11.657 -11.116 1.00 50.00 100 LEU A CA 1
ATOM 785 C C . LEU A 1 100 ? 9.739 -12.627 -12.297 1.00 50.00 100 LEU A C 1
ATOM 787 O O . LEU A 1 100 ? 9.099 -13.690 -12.117 1.00 50.00 100 LEU A O 1
#

Radius of gyration: 23.78 Å; Cα contacts (8 Å, |Δi|>4): 120; chains: 1; bounding box: 58×25×79 Å

Solvent-accessible surface area (backbone atoms only — not comparable to full-atom values): 6763 Å² total; per-residue (Å²): 136,83,86,82,83,82,80,74,85,80,81,78,82,77,80,74,80,75,78,73,74,91,64,74,68,73,48,67,38,68,87,72,84,87,80,59,92,90,46,69,40,70,42,36,42,35,42,79,49,89,90,55,60,60,50,80,41,67,49,66,56,100,90,50,68,81,38,79,44,30,37,32,38,75,55,104,61,83,47,72,47,58,38,78,95,50,64,84,46,72,45,62,44,78,47,81,48,67,73,128

Secondary structure (DSSP, 8-state):
-PPP------------------S--EEEE-SS----TT--EEEEEEE--TT-SEEEEEE--TT---EEEEEEE-SSS-EEEE-GGGTT-TTEEEEEE---

InterPro domains:
  IPR013106 Immunoglobulin V-set domain [PF07686] (28-87)
  IPR013783 Immunoglobulin-like fold [G3DSA:2.60.40.10] (24-98)
  IPR036179 Immunoglobulin-like domain superfamily [SSF48726] (26-92)
  IPR050413 T cell receptor beta variable [PTHR23268] (15-78)

Organism: Callorhinchus milii (NCBI:txid7868)